Protein AF-J9K8F0-F1 (afdb_monomer)

Mean predicted aligned error: 16.22 Å

Structure (mmCIF, N/CA/C/O backbone):
data_AF-J9K8F0-F1
#
_entry.id   AF-J9K8F0-F1
#
loop_
_atom_site.group_PDB
_atom_site.id
_atom_site.type_symbol
_atom_site.label_atom_id
_atom_site.label_alt_id
_atom_site.label_comp_id
_atom_site.label_asym_id
_atom_site.label_entity_id
_atom_site.label_seq_id
_atom_site.pdbx_PDB_ins_code
_atom_site.Cartn_x
_atom_site.Cartn_y
_atom_site.Cartn_z
_atom_site.occupancy
_atom_site.B_iso_or_equiv
_atom_site.auth_seq_id
_atom_site.auth_comp_id
_atom_site.auth_asym_id
_atom_site.auth_atom_id
_atom_site.pdbx_PDB_model_num
ATOM 1 N N . MET A 1 1 ? -9.049 -35.528 -8.867 1.00 37.84 1 MET A N 1
ATOM 2 C CA . MET A 1 1 ? -10.047 -34.875 -7.997 1.00 37.84 1 MET A CA 1
ATOM 3 C C . MET A 1 1 ? -9.493 -34.985 -6.594 1.00 37.84 1 MET A C 1
ATOM 5 O O . MET A 1 1 ? -9.651 -36.024 -5.973 1.00 37.84 1 MET A O 1
ATOM 9 N N . GLU A 1 2 ? -8.695 -33.998 -6.195 1.00 35.81 2 GLU A N 1
ATOM 10 C CA . GLU A 1 2 ? -8.013 -33.984 -4.899 1.00 35.81 2 GLU A CA 1
ATOM 11 C C . GLU A 1 2 ? -8.925 -33.331 -3.854 1.00 35.81 2 GLU A C 1
ATOM 13 O O . GLU A 1 2 ? -9.661 -32.386 -4.146 1.00 35.81 2 GLU A O 1
ATOM 18 N N . SER A 1 3 ? -8.930 -33.924 -2.669 1.00 36.47 3 SER A N 1
ATOM 19 C CA . SER A 1 3 ? -9.969 -33.854 -1.651 1.00 36.47 3 SER A CA 1
ATOM 20 C C . SER A 1 3 ? -10.158 -32.471 -1.019 1.00 36.47 3 SER A C 1
ATOM 22 O O . SER A 1 3 ? -9.255 -31.891 -0.424 1.00 36.47 3 SER A O 1
ATOM 24 N N . THR A 1 4 ? -11.399 -31.990 -1.038 1.00 45.84 4 THR A N 1
ATOM 25 C CA . THR A 1 4 ? -11.904 -30.808 -0.322 1.00 45.84 4 THR A CA 1
ATOM 26 C C . THR A 1 4 ? -12.142 -31.082 1.172 1.00 45.84 4 THR A C 1
ATOM 28 O O . THR A 1 4 ? -13.175 -30.692 1.706 1.00 45.84 4 THR A O 1
ATOM 31 N N . GLU A 1 5 ? -11.229 -31.765 1.866 1.00 39.41 5 GLU A N 1
ATOM 32 C CA . GLU A 1 5 ? -11.390 -32.100 3.299 1.00 39.41 5 GLU A CA 1
ATOM 33 C C . GLU A 1 5 ? -10.608 -31.179 4.254 1.00 39.41 5 GLU A C 1
ATOM 35 O O . GLU A 1 5 ? -10.733 -31.292 5.469 1.00 39.41 5 GLU A O 1
ATOM 40 N N . GLY A 1 6 ? -9.875 -30.188 3.734 1.00 48.22 6 GLY A N 1
ATOM 41 C CA . GLY A 1 6 ? -9.197 -29.167 4.550 1.00 48.22 6 GLY A CA 1
ATOM 42 C C . GLY A 1 6 ? -9.997 -27.879 4.796 1.00 48.22 6 GLY A C 1
ATOM 43 O O . GLY A 1 6 ? -9.601 -27.061 5.626 1.00 48.22 6 GLY A O 1
ATOM 44 N N . LYS A 1 7 ? -11.125 -27.669 4.099 1.00 49.72 7 LYS A N 1
ATOM 45 C CA . LYS A 1 7 ? -11.831 -26.369 4.081 1.00 49.72 7 LYS A CA 1
ATOM 46 C C . LYS A 1 7 ? -12.454 -25.970 5.431 1.00 49.72 7 LYS A C 1
ATOM 48 O O . LYS A 1 7 ? -12.641 -24.783 5.674 1.00 49.72 7 LYS A O 1
ATOM 53 N N . ASN A 1 8 ? -12.703 -26.924 6.334 1.00 57.53 8 ASN A N 1
ATOM 54 C CA . ASN A 1 8 ? -13.410 -26.677 7.600 1.00 57.53 8 ASN A CA 1
ATOM 55 C C . ASN A 1 8 ? -12.514 -26.326 8.806 1.00 57.53 8 ASN A C 1
ATOM 57 O O . ASN A 1 8 ? -13.052 -26.003 9.861 1.00 57.53 8 ASN A O 1
ATOM 61 N N . ASN A 1 9 ? -11.180 -26.347 8.672 1.00 72.12 9 ASN A N 1
ATOM 62 C CA . ASN A 1 9 ? -10.248 -26.044 9.776 1.00 72.12 9 ASN A CA 1
ATOM 63 C C . ASN A 1 9 ? -9.466 -24.729 9.607 1.00 72.12 9 ASN A C 1
ATOM 65 O O . ASN A 1 9 ? -8.605 -24.413 10.428 1.00 72.12 9 ASN A O 1
ATOM 69 N N . MET A 1 10 ? -9.740 -23.951 8.559 1.00 82.94 10 MET A N 1
ATOM 70 C CA . MET A 1 10 ? -9.023 -22.704 8.293 1.00 82.94 10 MET A CA 1
ATOM 71 C C . MET A 1 10 ? -9.668 -21.523 9.044 1.00 82.94 10 MET A C 1
ATOM 73 O O . MET A 1 10 ? -10.895 -21.396 9.000 1.00 82.94 10 MET A O 1
ATOM 77 N N . PRO A 1 11 ? -8.899 -20.645 9.723 1.00 90.38 11 PRO A N 1
ATOM 78 C CA . PRO A 1 11 ? -9.450 -19.456 10.373 1.00 90.38 11 PRO A CA 1
ATOM 79 C C . PRO A 1 11 ? -10.187 -18.543 9.384 1.00 90.38 11 PRO A C 1
ATOM 81 O O . PRO A 1 11 ? -9.874 -18.503 8.194 1.00 90.38 11 PRO A O 1
ATOM 84 N N . LYS A 1 12 ? -11.176 -17.796 9.891 1.00 92.06 12 LYS A N 1
ATOM 85 C CA . LYS A 1 12 ? -12.091 -16.977 9.075 1.00 92.06 12 LYS A CA 1
ATOM 86 C C . LYS A 1 12 ? -11.355 -15.993 8.162 1.00 92.06 12 LYS A C 1
ATOM 88 O O . LYS A 1 12 ? -11.682 -15.911 6.984 1.00 92.06 12 LYS A O 1
ATOM 93 N N . ASP A 1 13 ? -10.336 -15.310 8.676 1.00 91.88 13 ASP A N 1
ATOM 94 C CA . ASP A 1 13 ? -9.585 -14.305 7.911 1.00 91.88 13 ASP A CA 1
ATOM 95 C C . ASP A 1 13 ? -8.826 -14.927 6.734 1.00 91.88 13 ASP A C 1
ATOM 97 O O . ASP A 1 13 ? -8.765 -14.357 5.647 1.00 91.88 13 ASP A O 1
ATOM 101 N N . SER A 1 14 ? -8.320 -16.149 6.905 1.00 93.50 14 SER A N 1
ATOM 102 C CA . SER A 1 14 ? -7.702 -16.898 5.813 1.00 93.50 14 SER A CA 1
ATOM 103 C C . SER A 1 14 ? -8.722 -17.297 4.751 1.00 93.50 14 SER A C 1
ATOM 105 O O . SER A 1 14 ? -8.412 -17.208 3.571 1.00 93.50 14 SER A O 1
ATOM 107 N N . GLN A 1 15 ? -9.944 -17.682 5.137 1.00 93.50 15 GLN A N 1
ATOM 108 C CA . GLN A 1 15 ? -11.008 -17.976 4.167 1.00 93.50 15 GLN A CA 1
ATOM 109 C C . GLN A 1 15 ? -11.360 -16.741 3.324 1.00 93.50 15 GLN A C 1
ATOM 111 O O . GLN A 1 15 ? -11.562 -16.865 2.120 1.00 93.50 15 GLN A O 1
ATOM 116 N N . ILE A 1 16 ? -11.378 -15.551 3.936 1.00 94.50 16 ILE A N 1
ATOM 117 C CA . ILE A 1 16 ? -11.616 -14.284 3.230 1.00 94.50 16 ILE A CA 1
ATOM 118 C C . ILE A 1 16 ? -10.502 -14.014 2.213 1.00 94.50 16 ILE A C 1
ATOM 120 O O . ILE A 1 16 ? -10.797 -13.713 1.059 1.00 94.50 16 ILE A O 1
ATOM 124 N N . ILE A 1 17 ? -9.234 -14.159 2.612 1.00 94.50 17 ILE A N 1
ATOM 125 C CA . ILE A 1 17 ? -8.092 -13.959 1.706 1.00 94.50 17 ILE A CA 1
ATOM 126 C C . ILE A 1 17 ? -8.144 -14.957 0.543 1.00 94.50 17 ILE A C 1
ATOM 128 O O . ILE A 1 17 ? -7.948 -14.557 -0.600 1.00 94.50 17 ILE A O 1
ATOM 132 N N . VAL A 1 18 ? -8.464 -16.228 0.804 1.00 94.06 18 VAL A N 1
ATOM 133 C CA . VAL A 1 18 ? -8.617 -17.239 -0.255 1.00 94.06 18 VAL A CA 1
ATOM 134 C C . VAL A 1 18 ? -9.740 -16.865 -1.218 1.00 94.06 18 VAL A C 1
ATOM 136 O O . VAL A 1 18 ? -9.518 -16.893 -2.422 1.00 94.06 18 VAL A O 1
ATOM 139 N N . SER A 1 19 ? -10.897 -16.427 -0.715 1.00 94.00 19 SER A N 1
ATOM 140 C CA . SER A 1 19 ? -11.994 -15.952 -1.568 1.00 94.00 19 SER A CA 1
ATOM 141 C C . SER A 1 19 ? -11.567 -14.769 -2.445 1.00 94.00 19 SER A C 1
ATOM 143 O O . SER A 1 19 ? -11.899 -14.735 -3.623 1.00 94.00 19 SER A O 1
ATOM 145 N N . MET A 1 20 ? -10.788 -13.822 -1.908 1.00 94.94 20 MET A N 1
ATOM 146 C CA . MET A 1 20 ? -10.248 -12.706 -2.697 1.00 94.94 20 MET A CA 1
ATOM 147 C C . MET A 1 20 ? -9.256 -13.179 -3.768 1.00 94.94 20 MET A C 1
ATOM 149 O O . MET A 1 20 ? -9.238 -12.646 -4.874 1.00 94.94 20 MET A O 1
ATOM 153 N N . MET A 1 21 ? -8.413 -14.165 -3.452 1.00 94.75 21 MET A N 1
ATOM 154 C CA . MET A 1 21 ? -7.468 -14.745 -4.412 1.00 94.75 21 MET A CA 1
ATOM 155 C C . MET A 1 21 ? -8.205 -15.495 -5.531 1.00 94.75 21 MET A C 1
ATOM 157 O O . MET A 1 21 ? -7.842 -15.338 -6.696 1.00 94.75 21 MET A O 1
ATOM 161 N N . GLU A 1 22 ? -9.273 -16.225 -5.199 1.00 95.00 22 GLU A N 1
ATOM 162 C CA . GLU A 1 22 ? -10.165 -16.880 -6.164 1.00 95.00 22 GLU A CA 1
ATOM 163 C C . GLU A 1 22 ? -10.850 -15.855 -7.087 1.00 95.00 22 GLU A C 1
ATOM 165 O O . GLU A 1 22 ? -10.835 -16.037 -8.306 1.00 95.00 22 GLU A O 1
ATOM 170 N N . ASP A 1 23 ? -11.356 -14.741 -6.544 1.00 96.44 23 ASP A N 1
ATOM 171 C CA . ASP A 1 23 ? -11.961 -13.647 -7.323 1.00 96.44 23 ASP A CA 1
ATOM 172 C C . ASP A 1 23 ? -10.963 -12.993 -8.298 1.00 96.44 23 ASP A C 1
ATOM 174 O O . ASP A 1 23 ? -11.335 -12.539 -9.383 1.00 96.44 23 ASP A O 1
ATOM 178 N N . LEU A 1 24 ? -9.676 -12.967 -7.935 1.00 96.25 24 LEU A N 1
ATOM 179 C CA . LEU A 1 24 ? -8.580 -12.492 -8.787 1.00 96.25 24 LEU A CA 1
ATOM 180 C C . LEU A 1 24 ? -8.088 -13.549 -9.793 1.00 96.25 24 LEU A C 1
ATOM 182 O O . LEU A 1 24 ? -7.196 -13.261 -10.593 1.00 96.25 24 LEU A O 1
ATOM 186 N N . GLY A 1 25 ? -8.652 -14.760 -9.774 1.00 95.62 25 GLY A N 1
ATOM 187 C CA . GLY A 1 25 ? -8.263 -15.870 -10.645 1.00 95.62 25 GLY A CA 1
ATOM 188 C C . GLY A 1 25 ? -6.965 -16.573 -10.234 1.00 95.62 25 GLY A C 1
ATOM 189 O O . GLY A 1 25 ? -6.369 -17.279 -11.049 1.00 95.62 25 GLY A O 1
ATOM 190 N N . ILE A 1 26 ? -6.504 -16.391 -8.994 1.00 95.00 26 ILE A N 1
ATOM 191 C CA . ILE A 1 26 ? -5.309 -17.046 -8.452 1.00 95.00 26 ILE A CA 1
ATOM 192 C C . ILE A 1 26 ? -5.728 -18.384 -7.838 1.00 95.00 26 ILE A C 1
ATOM 194 O O . ILE A 1 26 ? -6.256 -18.438 -6.731 1.00 95.00 26 ILE A O 1
ATOM 198 N N . VAL A 1 27 ? -5.487 -19.470 -8.573 1.00 89.62 27 VAL A N 1
ATOM 199 C CA . VAL A 1 27 ? -5.906 -20.831 -8.183 1.00 89.62 27 VAL A CA 1
ATOM 200 C C . VAL A 1 27 ? -4.784 -21.611 -7.486 1.00 89.62 27 VAL A C 1
ATOM 202 O O . VAL A 1 27 ? -5.055 -22.480 -6.662 1.00 89.62 27 VAL A O 1
ATOM 205 N N . GLU A 1 28 ? -3.522 -21.288 -7.780 1.00 93.44 28 GLU A N 1
ATOM 206 C CA . GLU A 1 28 ? -2.346 -21.957 -7.216 1.00 93.44 28 GLU A CA 1
ATOM 207 C C . GLU A 1 28 ? -1.493 -20.962 -6.425 1.00 93.44 28 GLU A C 1
ATOM 209 O O . GLU A 1 28 ? -1.025 -19.954 -6.959 1.00 93.44 28 GLU A O 1
ATOM 214 N N . TYR A 1 29 ? -1.285 -21.246 -5.142 1.00 94.06 29 TYR A N 1
ATOM 215 C CA . TYR A 1 29 ? -0.433 -20.464 -4.251 1.00 94.06 29 TYR A CA 1
ATOM 216 C C . TYR A 1 29 ? 0.150 -21.357 -3.148 1.00 94.06 29 TYR A C 1
ATOM 218 O O . TYR A 1 29 ? -0.421 -22.388 -2.793 1.00 94.06 29 TYR A O 1
ATOM 226 N N . ASP A 1 30 ? 1.291 -20.955 -2.589 1.00 94.06 30 ASP A N 1
ATOM 227 C CA . ASP A 1 30 ? 1.876 -21.605 -1.412 1.00 94.06 30 ASP A CA 1
ATOM 228 C C . ASP A 1 30 ? 1.127 -21.163 -0.143 1.00 94.06 30 ASP A C 1
ATOM 230 O O . ASP A 1 30 ? 0.776 -19.990 0.009 1.00 94.06 30 ASP A O 1
ATOM 234 N N . GLN A 1 31 ? 0.935 -22.072 0.812 1.00 89.19 31 GLN A N 1
ATOM 235 C CA . GLN A 1 31 ? 0.387 -21.764 2.133 1.00 89.19 31 GLN A CA 1
ATOM 236 C C . GLN A 1 31 ? 1.131 -20.613 2.839 1.00 89.19 31 GLN A C 1
ATOM 238 O O . GLN A 1 31 ? 0.515 -19.841 3.578 1.00 89.19 31 GLN A O 1
ATOM 243 N N . GLN A 1 32 ? 2.439 -20.454 2.608 1.00 94.19 32 GLN A N 1
ATOM 244 C CA . GLN A 1 32 ? 3.216 -19.342 3.167 1.00 94.19 32 GLN A CA 1
ATOM 245 C C . GLN A 1 32 ? 2.707 -17.965 2.716 1.00 94.19 32 GLN A C 1
ATOM 247 O O . GLN A 1 32 ? 2.806 -17.003 3.479 1.00 94.19 32 GLN A O 1
ATOM 252 N N . VAL A 1 33 ? 2.112 -17.868 1.523 1.00 94.56 33 VAL A N 1
ATOM 253 C CA . VAL A 1 33 ? 1.530 -16.623 1.004 1.00 94.56 33 VAL A CA 1
ATOM 254 C C . VAL A 1 33 ? 0.353 -16.181 1.870 1.00 94.56 33 VAL A C 1
ATOM 256 O O . VAL A 1 33 ? 0.277 -15.011 2.244 1.00 94.56 33 VAL A O 1
ATOM 259 N N . LEU A 1 34 ? -0.517 -17.114 2.273 1.00 93.94 34 LEU A N 1
ATOM 260 C CA . LEU A 1 34 ? -1.628 -16.813 3.182 1.00 93.94 34 LEU A CA 1
ATOM 261 C C . LEU A 1 34 ? -1.126 -16.302 4.533 1.00 93.94 34 LEU A C 1
ATOM 263 O O . LEU A 1 34 ? -1.632 -15.302 5.038 1.00 93.94 34 LEU A O 1
ATOM 267 N N . ASN A 1 35 ? -0.101 -16.946 5.095 1.00 94.06 35 ASN A N 1
ATOM 268 C CA . ASN A 1 35 ? 0.489 -16.513 6.362 1.00 94.06 35 ASN A CA 1
ATOM 269 C C . ASN A 1 35 ? 1.072 -15.097 6.256 1.00 94.06 35 ASN A C 1
ATOM 271 O O . ASN A 1 35 ? 0.868 -14.282 7.154 1.00 94.06 35 ASN A O 1
ATOM 275 N N . HIS A 1 36 ? 1.738 -14.787 5.141 1.00 95.88 36 HIS A N 1
ATOM 276 C CA . HIS A 1 36 ? 2.286 -13.458 4.904 1.00 95.88 36 HIS A CA 1
ATOM 277 C C . HIS A 1 36 ? 1.189 -12.400 4.754 1.00 95.88 36 HIS A C 1
ATOM 279 O O . HIS A 1 36 ? 1.306 -11.319 5.326 1.00 95.88 36 HIS A O 1
ATOM 285 N N . PHE A 1 37 ? 0.092 -12.711 4.056 1.00 95.56 37 PHE A N 1
ATOM 286 C CA . PHE A 1 37 ? -1.050 -11.802 3.970 1.00 95.56 37 PHE A CA 1
ATOM 287 C C . PHE A 1 37 ? -1.678 -11.534 5.337 1.00 95.56 37 PHE A C 1
ATOM 289 O O . PHE A 1 37 ? -2.002 -10.385 5.632 1.00 95.56 37 PHE A O 1
ATOM 296 N N . LEU A 1 38 ? -1.830 -12.549 6.189 1.00 94.94 38 LEU A N 1
ATOM 297 C CA . LEU A 1 38 ? -2.359 -12.361 7.544 1.00 94.94 38 LEU A CA 1
ATOM 298 C C . LEU A 1 38 ? -1.449 -11.456 8.384 1.00 94.94 38 LEU A C 1
ATOM 300 O O . LEU A 1 38 ? -1.924 -10.509 9.010 1.00 94.94 38 LEU A O 1
ATOM 304 N N . GLU A 1 39 ? -0.140 -11.717 8.366 1.00 96.06 39 GLU A N 1
ATOM 305 C CA . GLU A 1 39 ? 0.855 -10.913 9.082 1.00 96.06 39 GLU A CA 1
ATOM 306 C C . GLU A 1 39 ? 0.881 -9.468 8.571 1.00 96.06 39 GLU A C 1
ATOM 308 O O . GLU A 1 39 ? 0.894 -8.528 9.368 1.00 96.06 39 GLU A O 1
ATOM 313 N N . PHE A 1 40 ? 0.849 -9.290 7.249 1.00 95.31 40 PHE A N 1
ATOM 314 C CA . PHE A 1 40 ? 0.793 -7.983 6.610 1.00 95.31 40 PHE A CA 1
ATOM 315 C C . PHE A 1 40 ? -0.457 -7.211 7.030 1.00 95.31 40 PHE A C 1
ATOM 317 O O . PHE A 1 40 ? -0.329 -6.074 7.473 1.00 95.31 40 PHE A O 1
ATOM 324 N N . ASN A 1 41 ? -1.644 -7.825 6.948 1.00 94.94 41 ASN A N 1
ATOM 325 C CA . ASN A 1 41 ? -2.896 -7.178 7.342 1.00 94.94 41 ASN A CA 1
ATOM 326 C C . ASN A 1 41 ? -2.848 -6.742 8.807 1.00 94.94 41 ASN A C 1
ATOM 328 O O . ASN A 1 41 ? -3.140 -5.588 9.112 1.00 94.94 41 ASN A O 1
ATOM 332 N N . TYR A 1 42 ? -2.406 -7.629 9.702 1.00 96.00 42 TYR A N 1
ATOM 333 C CA . TYR A 1 42 ? -2.278 -7.301 11.116 1.00 96.00 42 TYR A CA 1
ATOM 334 C C . TYR A 1 42 ? -1.320 -6.123 11.339 1.00 96.00 42 TYR A C 1
ATOM 336 O O . TYR A 1 42 ? -1.709 -5.116 11.925 1.00 96.00 42 TYR A O 1
ATOM 344 N N . ARG A 1 43 ? -0.087 -6.200 10.820 1.00 95.88 43 ARG A N 1
ATOM 345 C CA . ARG A 1 43 ? 0.915 -5.136 10.998 1.00 95.88 43 ARG A CA 1
ATOM 346 C C . ARG A 1 43 ? 0.472 -3.809 10.392 1.00 95.88 43 ARG A C 1
ATOM 348 O O . ARG A 1 43 ? 0.624 -2.775 11.036 1.00 95.88 43 ARG A O 1
ATOM 355 N N . TYR A 1 44 ? -0.078 -3.840 9.180 1.00 94.88 44 TYR A N 1
ATOM 356 C CA . TYR A 1 44 ? -0.542 -2.648 8.482 1.00 94.88 44 TYR A CA 1
ATOM 357 C C . TYR A 1 44 ? -1.685 -1.971 9.241 1.00 94.88 44 TYR A C 1
ATOM 359 O O . TYR A 1 44 ? -1.611 -0.776 9.516 1.00 94.88 44 TYR A O 1
ATOM 367 N N . THR A 1 45 ? -2.715 -2.723 9.641 1.00 95.44 45 THR A N 1
ATOM 368 C CA . THR A 1 45 ? -3.852 -2.160 10.377 1.00 95.44 45 THR A CA 1
ATOM 369 C C . THR A 1 45 ? -3.451 -1.674 11.768 1.00 95.44 45 THR A C 1
ATOM 371 O O . THR A 1 45 ? -3.904 -0.608 12.177 1.00 95.44 45 THR A O 1
ATOM 374 N N . THR A 1 46 ? -2.584 -2.393 12.489 1.00 96.81 46 THR A N 1
ATOM 375 C CA . 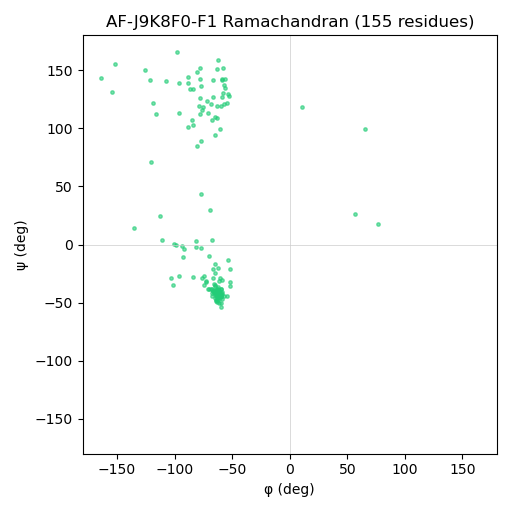THR A 1 46 ? -2.081 -1.934 13.792 1.00 96.81 46 THR A CA 1
ATOM 376 C C . THR A 1 46 ? -1.313 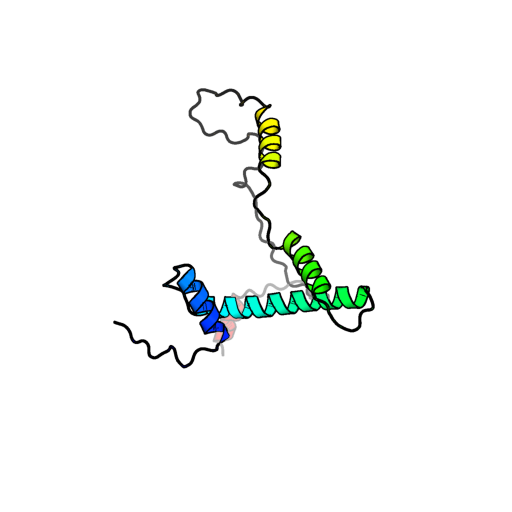-0.623 13.658 1.00 96.81 46 THR A C 1
ATOM 378 O O . THR A 1 46 ? -1.659 0.332 14.350 1.00 96.81 46 THR A O 1
ATOM 381 N N . GLN A 1 47 ? -0.349 -0.536 12.735 1.00 94.75 47 GLN A N 1
ATOM 382 C CA . GLN A 1 47 ? 0.414 0.696 12.515 1.00 94.75 47 GLN A CA 1
ATOM 383 C C . GLN A 1 47 ? -0.502 1.861 12.118 1.00 94.75 47 GLN A C 1
ATOM 385 O O . GLN A 1 47 ? -0.403 2.953 12.669 1.00 94.75 47 GLN A O 1
ATOM 390 N N . LEU A 1 48 ? -1.454 1.611 11.216 1.00 95.31 48 LEU A N 1
ATOM 391 C CA . LEU A 1 48 ? -2.405 2.624 10.768 1.00 95.31 48 LEU A CA 1
ATOM 392 C C . LEU A 1 48 ? -3.271 3.164 11.919 1.00 95.31 48 LEU A C 1
ATOM 394 O O . LEU A 1 48 ? -3.545 4.363 11.991 1.00 95.31 48 LEU A O 1
ATOM 398 N N . LEU A 1 49 ? -3.708 2.291 12.830 1.00 96.00 49 LEU A N 1
ATOM 399 C CA . LEU A 1 49 ? -4.491 2.684 14.002 1.00 96.00 49 LEU A CA 1
ATOM 400 C C . LEU A 1 49 ? -3.647 3.413 15.055 1.00 96.00 49 LEU A C 1
ATOM 402 O O . LEU A 1 49 ? -4.166 4.302 15.734 1.00 96.00 49 LEU A O 1
ATOM 406 N N . GLU A 1 50 ? -2.365 3.075 15.192 1.00 95.81 50 GLU A N 1
ATOM 407 C CA . GLU A 1 50 ? -1.425 3.819 16.036 1.00 95.81 50 GLU A CA 1
ATOM 408 C C . GLU A 1 50 ? -1.237 5.253 15.529 1.00 95.81 50 GLU A C 1
ATOM 410 O O . GLU A 1 50 ? -1.343 6.200 16.317 1.00 95.81 50 GLU A O 1
ATOM 415 N N . ASP A 1 51 ? -1.075 5.424 14.217 1.00 94.94 51 ASP A N 1
ATOM 416 C CA . ASP A 1 51 ? -0.953 6.735 13.580 1.00 94.94 51 ASP A CA 1
ATOM 417 C C . ASP A 1 51 ? -2.251 7.547 13.737 1.00 94.94 51 ASP A C 1
ATOM 419 O O . ASP A 1 51 ? -2.225 8.700 14.177 1.00 94.94 51 ASP A O 1
ATOM 423 N N . ALA A 1 52 ? -3.414 6.933 13.488 1.00 96.69 52 ALA A N 1
ATOM 424 C CA . ALA A 1 52 ? -4.717 7.572 13.693 1.00 96.69 52 ALA A CA 1
ATOM 425 C C . ALA A 1 52 ? -4.934 8.001 15.156 1.00 96.69 52 ALA A C 1
ATOM 427 O O . ALA A 1 52 ? -5.453 9.085 15.434 1.00 96.69 52 ALA A O 1
ATOM 428 N N . LYS A 1 53 ? -4.487 7.187 16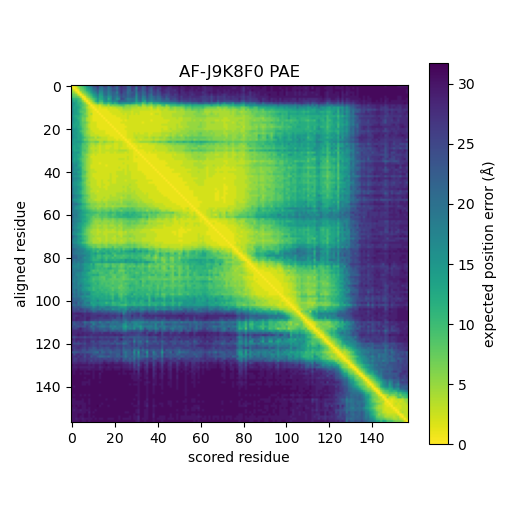.120 1.00 96.38 53 LYS A N 1
ATOM 429 C CA . LYS A 1 53 ? -4.529 7.530 17.546 1.00 96.38 53 LYS A CA 1
ATOM 430 C C . LYS A 1 53 ? -3.617 8.712 17.873 1.00 96.38 53 LYS A C 1
ATOM 432 O O . LYS A 1 53 ? -4.016 9.586 18.644 1.00 96.38 53 LYS A O 1
ATOM 437 N N . ALA A 1 54 ? -2.419 8.774 17.293 1.00 95.62 54 ALA A N 1
ATOM 438 C CA . ALA A 1 54 ? -1.519 9.914 17.453 1.00 95.62 54 ALA A CA 1
ATOM 439 C C . ALA A 1 54 ? -2.122 11.211 16.878 1.00 95.62 54 ALA A C 1
ATOM 441 O O . ALA A 1 54 ? -2.035 12.269 17.512 1.00 95.62 54 ALA A O 1
ATOM 442 N N . LEU A 1 55 ? -2.805 11.126 15.733 1.00 94.69 55 LEU A N 1
ATOM 443 C CA . LEU A 1 55 ? -3.536 12.244 15.128 1.00 94.69 55 LEU A CA 1
ATOM 444 C C . LEU A 1 55 ? -4.706 12.713 16.010 1.00 94.69 55 LEU A C 1
ATOM 446 O O . LEU A 1 55 ? -4.802 13.902 16.322 1.00 94.69 55 LEU A O 1
ATOM 450 N N . SER A 1 56 ? -5.528 11.786 16.510 1.00 96.06 56 SER A N 1
ATOM 451 C CA . SER A 1 56 ? -6.617 12.077 17.458 1.00 96.06 56 SER A CA 1
ATOM 452 C C . SER A 1 56 ? -6.107 12.768 18.732 1.00 96.06 56 SER A C 1
ATOM 454 O O . SER A 1 56 ? -6.674 13.769 19.182 1.00 96.06 56 SER A O 1
ATOM 456 N N . ASN A 1 57 ? -5.000 12.276 19.301 1.00 95.50 57 ASN A N 1
ATOM 457 C CA . ASN A 1 57 ? -4.367 12.870 20.481 1.00 95.50 57 ASN A CA 1
ATOM 458 C C . ASN A 1 57 ? -3.871 14.296 20.206 1.00 95.50 57 ASN A C 1
ATOM 460 O O . ASN A 1 57 ? -4.020 15.179 21.053 1.00 95.50 57 ASN A O 1
ATOM 464 N N . SER A 1 58 ? -3.329 14.537 19.011 1.00 93.88 58 SER A N 1
ATOM 465 C CA . SER A 1 58 ? -2.869 15.862 18.576 1.00 93.88 58 SER A CA 1
ATOM 466 C C . SER A 1 58 ? -4.034 16.851 18.446 1.00 93.88 58 SER A C 1
ATOM 468 O O . SER A 1 58 ? -3.899 18.025 18.790 1.00 93.88 58 SER A O 1
ATOM 470 N N . ALA A 1 59 ? -5.212 16.359 18.049 1.00 93.38 59 ALA A N 1
ATOM 471 C CA . ALA A 1 59 ? -6.471 17.103 18.029 1.00 93.38 59 ALA A CA 1
ATOM 472 C C . ALA A 1 59 ? -7.178 17.186 19.403 1.00 93.38 59 ALA A C 1
ATOM 474 O O . ALA A 1 59 ? -8.267 17.753 19.495 1.00 93.38 59 ALA A O 1
ATOM 475 N N . LYS A 1 60 ? -6.580 16.644 20.479 1.00 94.75 60 LYS A N 1
ATOM 476 C CA . LYS A 1 60 ? -7.144 16.574 21.846 1.00 94.75 60 LYS A CA 1
ATOM 477 C C . LYS A 1 60 ? -8.507 15.869 21.923 1.00 94.75 60 LYS A C 1
ATOM 479 O O . LYS A 1 60 ? -9.295 16.127 22.837 1.00 94.75 60 LYS A O 1
ATOM 484 N N . LYS A 1 61 ? -8.789 14.972 20.978 1.00 93.75 61 LYS A N 1
ATOM 485 C CA . LYS A 1 61 ? -9.987 14.129 20.986 1.00 93.75 61 LYS A CA 1
ATOM 486 C C . LYS A 1 61 ? -9.775 12.938 21.922 1.00 93.75 61 LYS A C 1
ATOM 488 O O . LYS A 1 61 ? -8.657 12.456 22.087 1.00 93.75 61 LYS A O 1
ATOM 493 N N . LYS A 1 62 ? -10.854 12.461 22.552 1.00 91.81 62 LYS A N 1
ATOM 494 C CA . LYS A 1 62 ? -10.811 11.285 23.446 1.00 91.81 62 LYS A CA 1
ATOM 495 C C . LYS A 1 62 ? -10.919 9.958 22.694 1.00 91.81 62 LYS A C 1
ATOM 497 O O . LYS A 1 62 ? -10.414 8.953 23.181 1.00 91.81 62 LYS A O 1
ATOM 502 N N . ASN A 1 63 ? -11.574 9.973 21.537 1.00 94.50 63 ASN A N 1
ATOM 503 C CA . ASN A 1 63 ? -11.831 8.809 20.700 1.00 94.50 63 ASN A CA 1
ATOM 504 C C . ASN A 1 63 ? -11.310 9.088 19.289 1.00 94.50 63 ASN A C 1
ATOM 506 O O . ASN A 1 63 ? -11.314 10.240 18.861 1.00 94.50 63 ASN A O 1
ATOM 510 N N . VAL A 1 64 ? -10.895 8.028 18.596 1.00 95.88 64 VAL A N 1
ATOM 511 C CA . VAL A 1 64 ? -10.457 8.086 17.197 1.00 95.88 64 VAL A CA 1
ATOM 512 C C . VAL A 1 64 ? -11.684 8.155 16.291 1.00 95.88 64 VAL A C 1
ATOM 514 O O . VAL A 1 64 ? -12.557 7.290 16.377 1.00 95.88 64 VAL A O 1
ATOM 517 N N . ASP A 1 65 ? -11.729 9.154 15.413 1.00 95.69 65 ASP A N 1
ATOM 518 C CA . ASP A 1 65 ? -12.798 9.332 14.432 1.00 95.69 65 ASP A CA 1
ATOM 519 C C . ASP A 1 65 ? -12.403 8.783 13.050 1.00 95.69 65 ASP A C 1
ATOM 521 O O . ASP A 1 65 ? -11.229 8.574 12.735 1.00 95.69 65 ASP A O 1
ATOM 525 N N . ALA A 1 66 ? -13.391 8.620 12.164 1.00 95.94 66 ALA A N 1
ATOM 526 C CA . ALA A 1 66 ? -13.159 8.192 10.782 1.00 95.94 66 ALA A CA 1
ATOM 527 C C . ALA A 1 66 ? -12.235 9.145 9.999 1.00 95.94 66 ALA A C 1
ATOM 529 O O . ALA A 1 66 ? -11.509 8.703 9.109 1.00 95.94 66 ALA A O 1
ATOM 530 N N . ASP A 1 67 ? -12.245 10.439 10.323 1.00 95.62 67 ASP A N 1
ATOM 531 C CA . ASP A 1 67 ? -11.377 11.421 9.668 1.00 95.62 67 ASP A CA 1
ATOM 532 C C . ASP A 1 67 ? -9.911 11.274 10.093 1.00 95.62 67 ASP A C 1
ATOM 534 O O . ASP A 1 67 ? -9.021 11.469 9.267 1.00 95.62 67 ASP A O 1
ATOM 538 N N . ASP A 1 68 ? -9.653 10.839 11.331 1.00 95.69 68 ASP A N 1
ATOM 539 C CA . ASP A 1 68 ? -8.293 10.582 11.813 1.00 95.69 68 ASP A CA 1
ATOM 540 C C . ASP A 1 68 ? -7.692 9.362 11.087 1.00 95.69 68 ASP A C 1
ATOM 542 O O . ASP A 1 68 ? -6.530 9.382 10.684 1.00 95.69 68 ASP A O 1
ATOM 546 N N . VAL A 1 69 ? -8.508 8.330 10.828 1.00 95.94 69 VAL A N 1
ATOM 547 C CA . VAL A 1 69 ? -8.110 7.151 10.035 1.00 95.94 69 VAL A CA 1
ATOM 548 C C . VAL A 1 69 ? -7.867 7.515 8.570 1.00 95.94 69 VAL A C 1
ATOM 550 O O . VAL A 1 69 ? -6.869 7.091 7.994 1.00 95.94 69 VAL A O 1
ATOM 553 N N . LYS A 1 70 ? -8.738 8.323 7.951 1.00 95.62 70 LYS A N 1
ATOM 554 C CA . LYS A 1 70 ? -8.531 8.788 6.566 1.00 95.62 70 LYS A CA 1
ATOM 555 C C . LYS A 1 70 ? -7.228 9.566 6.423 1.00 95.62 70 LYS A C 1
ATOM 557 O O . LYS A 1 70 ? -6.502 9.349 5.455 1.00 95.62 70 LYS A O 1
ATOM 562 N N . LEU A 1 71 ? -6.937 10.449 7.377 1.00 94.62 71 LEU A N 1
ATOM 563 C CA . LEU A 1 71 ? -5.702 11.222 7.375 1.00 94.62 71 LEU A CA 1
ATOM 564 C C . LEU A 1 71 ? -4.478 10.311 7.551 1.00 94.62 71 LEU A C 1
ATOM 566 O O . LEU A 1 71 ? -3.515 10.454 6.803 1.00 94.62 71 LEU A O 1
ATOM 570 N N . ALA A 1 72 ? -4.540 9.327 8.455 1.00 94.50 72 ALA A N 1
ATOM 571 C CA . ALA A 1 72 ? -3.475 8.335 8.612 1.00 94.50 72 ALA A CA 1
ATOM 572 C C . ALA A 1 72 ? -3.213 7.552 7.310 1.00 94.50 72 ALA A C 1
ATOM 574 O O . ALA A 1 72 ? -2.063 7.391 6.908 1.00 94.50 72 ALA A O 1
A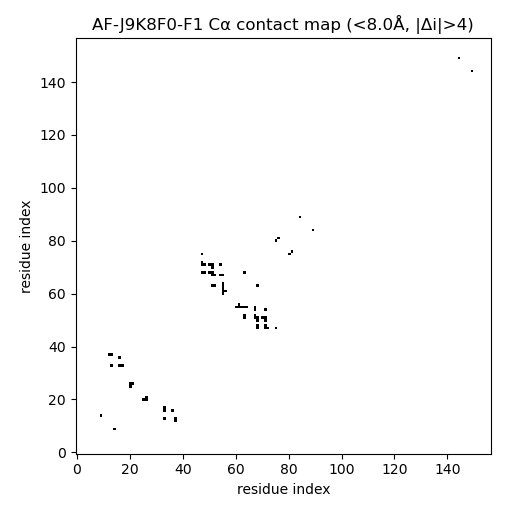TOM 575 N N . ILE A 1 73 ? -4.267 7.132 6.594 1.00 94.00 73 ILE A N 1
ATOM 576 C CA . ILE A 1 73 ? -4.127 6.432 5.304 1.00 94.00 73 ILE A CA 1
ATOM 577 C C . ILE A 1 73 ? -3.404 7.316 4.282 1.00 94.00 73 ILE A C 1
ATOM 579 O O . ILE A 1 73 ? -2.484 6.846 3.612 1.00 94.00 73 ILE A O 1
ATOM 583 N N . GLN A 1 74 ? -3.794 8.590 4.177 1.00 92.06 74 GLN A N 1
ATOM 584 C CA . GLN A 1 74 ? -3.170 9.537 3.249 1.00 92.06 74 GLN A CA 1
ATOM 585 C C . GLN A 1 74 ? -1.675 9.713 3.539 1.00 92.06 74 GLN A C 1
ATOM 587 O O . GLN A 1 74 ? -0.870 9.682 2.614 1.00 92.06 74 GLN A O 1
ATOM 592 N N . MET A 1 75 ? -1.294 9.809 4.815 1.00 89.19 75 MET A N 1
ATOM 593 C CA . MET A 1 75 ? 0.110 9.940 5.217 1.00 89.19 75 MET A CA 1
ATOM 594 C C . MET A 1 75 ? 0.953 8.715 4.838 1.00 89.19 75 MET A C 1
ATOM 596 O O . MET A 1 75 ? 2.102 8.860 4.423 1.00 89.19 75 MET A O 1
ATOM 600 N N . VAL A 1 76 ? 0.394 7.508 4.954 1.00 88.19 76 VAL A N 1
ATOM 601 C CA . VAL A 1 76 ? 1.093 6.262 4.595 1.00 88.19 76 VAL A CA 1
ATOM 602 C C . VAL A 1 76 ? 1.188 6.082 3.076 1.00 88.19 76 VAL A C 1
ATOM 604 O O . VAL A 1 76 ? 2.188 5.560 2.569 1.00 88.19 76 VAL A O 1
ATOM 607 N N . GLN A 1 77 ? 0.167 6.521 2.334 1.00 83.31 77 GLN A N 1
ATOM 608 C CA . GLN A 1 77 ? 0.092 6.358 0.883 1.00 83.31 77 GLN A CA 1
ATOM 609 C C . GLN A 1 77 ? 1.267 7.025 0.156 1.00 83.31 77 GLN A C 1
ATOM 611 O O . GLN A 1 77 ? 1.815 6.432 -0.774 1.00 83.31 77 GLN A O 1
ATOM 616 N N . ASP A 1 78 ? 1.700 8.194 0.629 1.00 75.88 78 ASP A N 1
ATOM 617 C CA . ASP A 1 78 ? 2.799 8.957 0.032 1.00 75.88 78 ASP A CA 1
ATOM 618 C C . ASP A 1 78 ? 4.163 8.241 0.119 1.00 75.88 78 ASP A C 1
ATOM 620 O O . ASP A 1 78 ? 5.043 8.490 -0.707 1.00 75.88 78 ASP A O 1
ATOM 624 N N . GLY A 1 79 ? 4.353 7.340 1.092 1.00 75.69 79 GLY A N 1
ATOM 625 C CA . GLY A 1 79 ? 5.621 6.633 1.312 1.00 75.69 79 GLY A CA 1
ATOM 626 C C . GLY A 1 79 ? 5.669 5.200 0.778 1.00 75.69 79 GLY A C 1
ATOM 627 O O . GLY A 1 79 ? 6.724 4.743 0.340 1.00 75.69 79 GLY A O 1
ATOM 628 N N . VAL A 1 80 ? 4.546 4.475 0.826 1.00 77.50 80 VAL A N 1
ATOM 629 C CA . VAL A 1 80 ? 4.523 3.015 0.594 1.00 77.50 80 VAL A CA 1
ATOM 630 C C . VAL A 1 80 ? 3.996 2.644 -0.792 1.00 77.50 80 VAL A C 1
ATOM 632 O O . VAL A 1 80 ? 4.411 1.632 -1.356 1.00 77.50 80 VAL A O 1
ATOM 635 N N . PHE A 1 81 ? 3.120 3.467 -1.371 1.00 76.00 81 PHE A N 1
ATOM 636 C CA . PHE A 1 81 ? 2.452 3.166 -2.637 1.00 76.00 81 PHE A CA 1
ATOM 637 C C . PHE A 1 81 ? 2.760 4.236 -3.685 1.00 76.00 81 PHE A C 1
ATOM 639 O O . PHE A 1 81 ? 1.874 5.016 -4.048 1.00 76.00 81 PHE A O 1
ATOM 646 N N . PRO A 1 82 ? 4.001 4.290 -4.208 1.00 78.31 82 PRO A N 1
ATOM 647 C CA . PRO A 1 82 ? 4.301 5.185 -5.308 1.00 78.31 82 PRO A CA 1
ATOM 648 C C . PRO A 1 82 ? 3.470 4.758 -6.520 1.00 78.31 82 PRO A C 1
ATOM 650 O O . PRO A 1 82 ? 3.701 3.718 -7.138 1.00 78.31 82 PRO A O 1
ATOM 653 N N . GLY A 1 83 ? 2.471 5.570 -6.855 1.00 79.38 83 GLY A N 1
ATOM 654 C CA . GLY A 1 83 ? 1.767 5.443 -8.121 1.00 79.38 83 GLY A CA 1
ATOM 655 C C . GLY A 1 83 ? 2.726 5.676 -9.293 1.00 79.38 83 GLY A C 1
ATOM 656 O O . GLY A 1 83 ? 3.774 6.313 -9.129 1.00 79.38 83 GLY A O 1
ATOM 657 N N . PRO A 1 84 ? 2.388 5.195 -10.502 1.00 83.06 84 PRO A N 1
ATOM 658 C CA . PRO A 1 84 ? 3.184 5.505 -11.678 1.00 83.06 84 PRO A CA 1
ATOM 659 C C . PRO A 1 84 ? 3.283 7.033 -11.840 1.00 83.06 84 PRO A C 1
ATOM 661 O O . PRO A 1 84 ? 2.270 7.731 -11.705 1.00 83.06 84 PRO A O 1
ATOM 664 N N . PRO A 1 85 ? 4.479 7.579 -12.125 1.00 86.50 85 PRO A N 1
ATOM 665 C CA . PRO A 1 85 ? 4.664 9.018 -12.224 1.00 86.50 85 PRO A CA 1
ATOM 666 C C . PRO A 1 85 ? 3.750 9.608 -13.311 1.00 86.50 85 PRO A C 1
ATOM 668 O O . PRO A 1 85 ? 3.574 8.997 -14.373 1.00 86.50 85 PRO A O 1
ATOM 671 N N . PRO A 1 86 ? 3.175 10.807 -13.099 1.00 91.50 86 PRO A N 1
ATOM 672 C CA . PRO A 1 86 ? 2.249 11.393 -14.055 1.00 91.50 86 PRO A CA 1
ATOM 673 C C . PRO A 1 86 ? 2.876 11.553 -15.443 1.00 91.50 86 PRO A C 1
ATOM 675 O O . PRO A 1 86 ? 3.987 12.067 -15.588 1.00 91.50 86 PRO A O 1
ATOM 678 N N . ARG A 1 87 ? 2.116 11.215 -16.494 1.00 94.69 87 ARG A N 1
ATOM 679 C CA . ARG A 1 87 ? 2.581 11.280 -17.894 1.00 94.69 87 ARG A CA 1
ATOM 680 C C . ARG A 1 87 ? 3.182 12.635 -18.269 1.00 94.69 87 ARG A C 1
ATOM 682 O O . ARG A 1 87 ? 4.138 12.687 -19.037 1.00 94.69 87 ARG A O 1
ATOM 689 N N . LYS A 1 88 ? 2.632 13.730 -17.732 1.00 94.06 88 LYS A N 1
ATOM 690 C CA . LYS A 1 88 ? 3.138 15.091 -17.969 1.00 94.06 88 LYS A CA 1
ATOM 691 C C . LYS A 1 88 ? 4.593 15.239 -17.514 1.00 94.06 88 LYS A C 1
ATOM 693 O O . LYS A 1 88 ? 5.385 15.750 -18.292 1.00 94.06 88 LYS A O 1
ATOM 698 N N . VAL A 1 89 ? 4.938 14.722 -16.331 1.00 94.38 89 VAL A N 1
ATOM 699 C CA . VAL A 1 89 ? 6.299 14.767 -15.765 1.00 94.38 89 VAL A CA 1
ATOM 700 C C . VAL A 1 89 ? 7.277 13.980 -16.640 1.00 94.38 89 VAL A C 1
ATOM 702 O O . VAL A 1 89 ? 8.346 14.477 -16.989 1.00 94.38 89 VAL A O 1
ATOM 705 N N . LEU A 1 90 ? 6.885 12.777 -17.072 1.00 94.50 90 LEU A N 1
ATOM 706 C CA . LEU A 1 90 ? 7.702 11.973 -17.987 1.00 94.50 90 LEU A CA 1
ATOM 707 C C . LEU A 1 90 ? 7.878 12.654 -19.348 1.00 94.50 90 LEU A C 1
ATOM 709 O O . LEU A 1 90 ? 8.961 12.631 -19.921 1.00 94.50 90 LEU A O 1
ATOM 713 N N . THR A 1 91 ? 6.822 13.289 -19.861 1.00 95.81 91 THR A N 1
ATOM 714 C CA . THR A 1 91 ? 6.857 13.977 -21.159 1.00 95.81 91 THR A CA 1
ATOM 715 C C . THR A 1 91 ? 7.770 15.201 -21.111 1.00 95.81 91 THR A C 1
ATOM 717 O O . THR A 1 91 ? 8.547 15.409 -22.037 1.00 95.81 91 THR A O 1
ATOM 720 N N . THR A 1 92 ? 7.725 15.996 -20.037 1.00 95.75 92 THR A N 1
ATOM 721 C CA . THR A 1 92 ? 8.621 17.149 -19.869 1.00 95.75 92 THR A CA 1
ATOM 722 C C . THR A 1 92 ? 10.079 16.718 -19.764 1.00 95.75 92 THR A C 1
ATOM 724 O O . THR A 1 92 ? 10.921 17.290 -20.453 1.00 95.75 92 THR A O 1
ATOM 727 N N . ALA A 1 93 ? 10.363 15.666 -18.988 1.00 94.94 93 ALA A N 1
ATOM 728 C CA . ALA A 1 93 ? 11.708 15.105 -18.881 1.00 94.94 93 ALA A CA 1
ATOM 729 C C . ALA A 1 93 ? 12.200 14.554 -20.229 1.00 94.94 93 ALA A C 1
ATOM 731 O O . ALA A 1 93 ? 13.327 14.818 -20.635 1.00 94.94 93 ALA A O 1
ATOM 732 N N . ALA A 1 94 ? 11.337 13.848 -20.969 1.00 95.50 94 ALA A N 1
ATOM 733 C CA . ALA A 1 94 ? 11.668 13.332 -22.293 1.00 95.50 94 ALA A CA 1
ATOM 734 C C . ALA A 1 94 ? 11.980 14.460 -23.281 1.00 95.50 94 ALA A C 1
ATOM 736 O O . ALA A 1 94 ? 12.963 14.372 -24.006 1.00 95.50 94 ALA A O 1
ATOM 737 N N . ILE A 1 95 ? 11.187 15.536 -23.300 1.00 96.19 95 ILE A N 1
ATOM 738 C CA . ILE A 1 95 ? 11.469 16.705 -24.144 1.00 96.19 95 ILE A CA 1
ATOM 739 C C . ILE A 1 95 ? 12.830 17.302 -23.784 1.00 96.19 95 ILE A C 1
ATOM 741 O O . ILE A 1 95 ? 13.591 17.638 -24.681 1.00 96.19 95 ILE A O 1
ATOM 745 N N . GLU A 1 96 ? 13.147 17.439 -22.497 1.00 96.00 96 GLU A N 1
ATOM 746 C CA . GLU A 1 96 ? 14.421 17.999 -22.048 1.00 96.00 96 GLU A CA 1
ATOM 747 C C . GLU A 1 96 ? 15.622 17.135 -22.451 1.00 96.00 96 GLU A C 1
ATOM 749 O O . GLU A 1 96 ? 16.560 17.653 -23.054 1.00 96.00 96 GLU A O 1
ATOM 754 N N . VAL A 1 97 ? 15.561 15.823 -22.208 1.00 93.75 97 VAL A N 1
ATOM 755 C CA . VAL A 1 97 ? 16.618 14.872 -22.589 1.00 93.75 97 VAL A CA 1
ATOM 756 C C . VAL A 1 97 ? 16.779 14.806 -24.109 1.00 93.75 97 VAL A C 1
ATOM 758 O O . VAL A 1 97 ? 17.896 14.842 -24.623 1.00 93.75 97 VAL A O 1
ATOM 761 N N . ASN A 1 98 ? 15.668 14.790 -24.846 1.00 94.75 98 ASN A N 1
ATOM 762 C CA . ASN A 1 98 ? 15.672 14.666 -26.302 1.00 94.75 98 ASN A CA 1
ATOM 763 C C . ASN A 1 98 ? 16.048 15.970 -27.031 1.00 94.75 98 ASN A C 1
ATOM 765 O O . ASN A 1 98 ? 16.150 15.962 -28.257 1.00 94.75 98 ASN A O 1
ATOM 769 N N . LYS A 1 99 ? 16.276 17.088 -26.321 1.00 95.50 99 LYS A N 1
ATOM 770 C CA . LYS A 1 99 ? 16.873 18.299 -26.920 1.00 95.50 99 LYS A CA 1
ATOM 771 C C . LYS A 1 99 ? 18.321 18.075 -27.335 1.00 95.50 99 LYS A C 1
ATOM 773 O O . LYS A 1 99 ? 18.798 18.754 -28.242 1.00 95.50 99 LYS A O 1
ATOM 778 N N . MET A 1 100 ? 19.033 17.172 -26.660 1.00 91.81 100 MET A N 1
ATOM 779 C CA . MET A 1 100 ? 20.410 16.864 -27.017 1.00 91.81 100 MET A C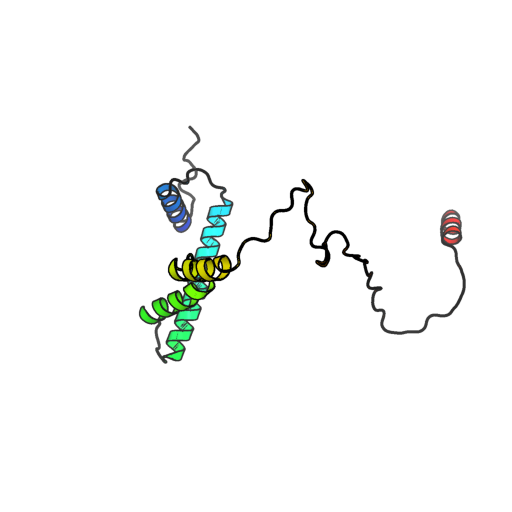A 1
ATOM 780 C C . MET A 1 100 ? 20.420 15.930 -28.233 1.00 91.81 100 MET A C 1
ATOM 782 O O . MET A 1 100 ? 19.883 14.823 -28.150 1.00 91.81 100 MET A O 1
ATOM 786 N N . PRO A 1 101 ? 21.015 16.344 -29.367 1.00 90.44 101 PRO A N 1
ATOM 787 C CA . PRO A 1 101 ? 21.125 15.469 -30.522 1.00 90.44 101 PRO A CA 1
ATOM 788 C C . PRO A 1 101 ? 21.990 14.257 -30.177 1.00 90.44 101 PRO A C 1
ATOM 790 O O . PRO A 1 101 ? 22.907 14.329 -29.353 1.00 90.44 101 PRO A O 1
ATOM 793 N N . LEU A 1 102 ? 21.710 13.137 -30.841 1.00 87.88 102 LEU A N 1
ATOM 794 C CA . LEU A 1 102 ? 22.477 11.914 -30.647 1.00 87.88 102 LEU A CA 1
ATOM 795 C C . LEU A 1 102 ? 23.964 12.149 -30.971 1.00 87.88 102 LEU A C 1
ATOM 797 O O . LEU A 1 102 ? 24.280 12.843 -31.944 1.00 87.88 102 LEU A O 1
ATOM 801 N N . PRO A 1 103 ? 24.893 11.547 -30.207 1.00 86.56 103 PRO A N 1
ATOM 802 C CA . PRO A 1 103 ? 26.305 11.572 -30.553 1.00 86.56 103 PRO A CA 1
ATOM 803 C C . PRO A 1 103 ? 26.533 11.002 -31.963 1.00 86.56 103 PRO A C 1
ATOM 805 O O . PRO A 1 103 ? 25.900 10.009 -32.329 1.00 86.56 103 PRO A O 1
ATOM 808 N N . PRO A 1 104 ? 27.461 11.566 -32.753 1.00 84.69 104 PRO A N 1
ATOM 809 C CA . PRO A 1 104 ? 27.706 11.111 -34.115 1.00 84.69 104 PRO A CA 1
ATOM 810 C C . PRO A 1 104 ? 28.108 9.628 -34.152 1.00 84.69 104 PRO A C 1
ATOM 812 O O . PRO A 1 104 ? 29.054 9.190 -33.477 1.00 84.69 104 PRO A O 1
ATOM 815 N N . GLN A 1 105 ? 27.389 8.858 -34.971 1.00 76.19 105 GLN A N 1
ATOM 816 C CA . GLN A 1 10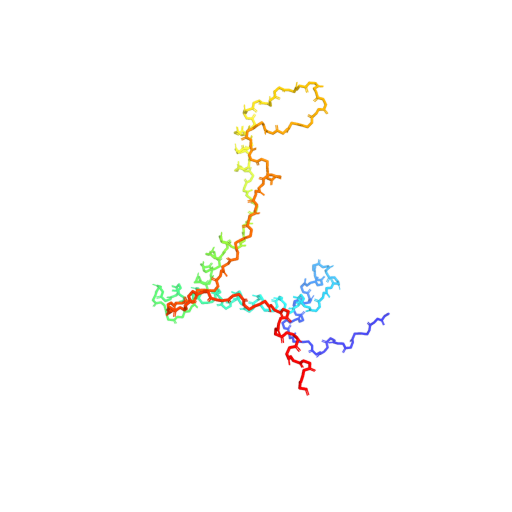5 ? 27.631 7.435 -35.194 1.00 76.19 105 GLN A CA 1
ATOM 817 C C . GLN A 1 105 ? 28.959 7.262 -35.950 1.00 76.19 105 GLN A C 1
ATOM 819 O O . GLN A 1 105 ? 29.130 7.794 -37.043 1.00 76.19 105 GLN A O 1
ATOM 824 N N . ARG A 1 106 ? 29.929 6.533 -35.378 1.00 68.31 106 ARG A N 1
ATOM 825 C CA . ARG A 1 106 ? 31.165 6.151 -36.094 1.00 68.31 106 ARG A CA 1
ATOM 826 C C . ARG A 1 106 ? 30.985 4.746 -36.666 1.00 68.31 106 ARG A C 1
ATOM 828 O O . ARG A 1 106 ? 30.498 3.875 -35.959 1.00 68.31 106 ARG A O 1
ATOM 835 N N . HIS A 1 107 ? 31.440 4.513 -37.896 1.00 71.69 107 HIS A N 1
ATOM 836 C CA . HIS A 1 107 ? 31.335 3.229 -38.614 1.00 71.69 107 HIS A CA 1
ATOM 837 C C . HIS A 1 107 ? 32.180 2.079 -38.030 1.00 71.69 107 HIS A C 1
ATOM 839 O O . HIS A 1 107 ? 32.231 0.998 -38.607 1.00 71.69 107 HIS A O 1
ATOM 845 N N . ALA A 1 108 ? 32.863 2.291 -36.903 1.00 68.38 108 ALA A N 1
ATOM 846 C CA . ALA A 1 108 ? 33.604 1.233 -36.235 1.00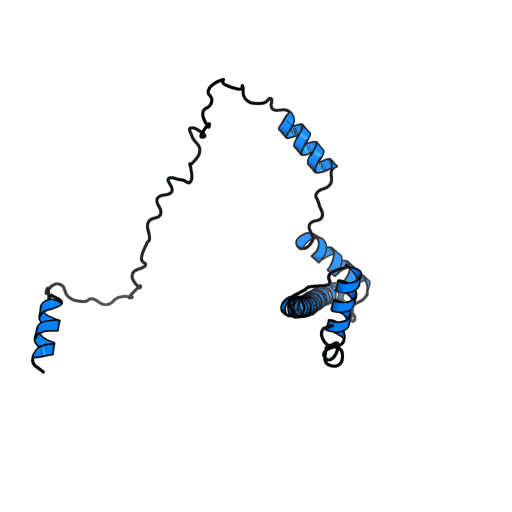 68.38 108 ALA A CA 1
ATOM 847 C C . ALA A 1 108 ? 32.614 0.317 -35.505 1.00 68.38 108 ALA A C 1
ATOM 849 O O . ALA A 1 108 ? 31.959 0.741 -34.556 1.00 68.38 108 ALA A O 1
ATOM 850 N N . SER A 1 109 ? 32.541 -0.945 -35.920 1.00 62.97 109 SER A N 1
ATOM 851 C CA . SER A 1 109 ? 31.732 -2.021 -35.330 1.00 62.97 109 SER A CA 1
ATOM 852 C C . SER A 1 109 ? 32.217 -2.474 -33.939 1.00 62.97 109 SER A C 1
ATOM 854 O O . SER A 1 109 ? 32.087 -3.641 -33.580 1.00 62.97 109 SER A O 1
ATOM 856 N N . GLN A 1 110 ? 32.820 -1.576 -33.157 1.00 73.56 110 GLN A N 1
ATOM 857 C CA . GLN A 1 110 ? 33.406 -1.866 -31.850 1.00 73.56 110 GLN A CA 1
ATOM 858 C C . GLN A 1 110 ? 32.548 -1.280 -30.725 1.00 73.56 110 GLN A C 1
ATOM 860 O O . GLN A 1 110 ? 32.046 -0.158 -30.823 1.00 73.56 110 GLN A O 1
ATOM 865 N N . LEU A 1 111 ? 32.423 -2.032 -29.629 1.00 74.31 111 LEU A N 1
ATOM 866 C CA . LEU A 1 111 ? 31.768 -1.583 -28.404 1.00 74.31 111 LEU A CA 1
ATOM 867 C C . LEU A 1 111 ? 32.548 -0.401 -27.807 1.00 74.31 111 LEU A C 1
ATOM 869 O O . LEU A 1 111 ? 33.718 -0.540 -27.450 1.00 74.31 111 LEU A O 1
ATOM 873 N N . ARG A 1 112 ? 31.909 0.767 -27.679 1.00 71.44 112 ARG A N 1
ATOM 874 C CA . ARG A 1 112 ? 32.525 1.916 -27.006 1.00 71.44 112 ARG A CA 1
ATOM 875 C C . ARG A 1 112 ? 32.454 1.736 -25.498 1.00 71.44 112 ARG A C 1
ATOM 877 O O . ARG A 1 112 ? 31.386 1.833 -24.905 1.00 71.44 112 ARG A O 1
ATOM 884 N N . ILE A 1 113 ? 33.613 1.544 -24.888 1.00 72.38 113 ILE A N 1
ATOM 885 C CA . ILE A 1 113 ? 33.796 1.738 -23.453 1.00 72.38 113 ILE A CA 1
ATOM 886 C C . ILE A 1 113 ? 34.055 3.233 -23.246 1.00 72.38 113 ILE A C 1
ATOM 888 O O . ILE A 1 113 ? 34.823 3.837 -23.998 1.00 72.38 113 ILE A O 1
ATOM 892 N N . SER A 1 114 ? 33.399 3.853 -22.265 1.00 70.88 114 SER A N 1
ATOM 893 C CA . SER A 1 114 ? 33.715 5.230 -21.875 1.00 70.88 114 SER A CA 1
ATOM 894 C C . SER A 1 114 ? 35.208 5.328 -21.555 1.00 70.88 114 SER A C 1
ATOM 896 O O . SER A 1 114 ? 35.688 4.611 -20.681 1.00 70.88 114 SER A O 1
ATOM 898 N N . HIS A 1 115 ? 35.940 6.200 -22.255 1.00 68.50 115 HIS A N 1
ATOM 899 C CA . HIS A 1 115 ? 37.395 6.330 -22.092 1.00 68.50 115 HIS A CA 1
ATOM 900 C C . HIS A 1 115 ? 37.816 6.770 -20.678 1.00 68.50 115 HIS A C 1
ATOM 902 O O . HIS A 1 115 ? 38.958 6.521 -20.307 1.00 68.50 115 HIS A O 1
ATOM 908 N N . ASP A 1 116 ? 36.901 7.375 -19.908 1.00 62.66 116 ASP A N 1
ATOM 909 C CA . ASP A 1 116 ? 37.196 8.011 -18.614 1.00 62.66 116 ASP A CA 1
ATOM 910 C C . ASP A 1 116 ? 36.181 7.670 -17.495 1.00 62.66 116 ASP A C 1
ATOM 912 O O . ASP A 1 116 ? 36.134 8.317 -16.454 1.00 62.66 116 ASP A O 1
ATOM 916 N N . SER A 1 117 ? 35.334 6.649 -17.693 1.00 62.38 117 SER A N 1
ATOM 917 C CA . SER A 1 117 ? 34.456 6.136 -16.623 1.00 62.38 117 SER A CA 1
ATOM 918 C C . SER A 1 117 ? 35.188 5.060 -15.815 1.00 62.38 117 SER A C 1
ATOM 920 O O . SER A 1 117 ? 35.911 4.262 -16.426 1.00 62.38 117 SER A O 1
ATOM 922 N N . PRO A 1 118 ? 34.990 4.950 -14.482 1.00 61.47 118 PRO A N 1
ATOM 923 C CA . PRO A 1 118 ? 35.448 3.789 -13.735 1.00 61.47 118 PRO A CA 1
ATOM 924 C C . PRO A 1 118 ? 34.753 2.545 -14.293 1.00 61.47 118 PRO A C 1
ATOM 926 O O . PRO A 1 118 ? 33.608 2.240 -13.972 1.00 61.47 118 PRO A O 1
ATOM 929 N N . ASN A 1 119 ? 35.447 1.804 -15.153 1.00 62.66 119 ASN A N 1
ATOM 930 C CA . ASN A 1 119 ? 35.005 0.475 -15.521 1.00 62.66 119 ASN A CA 1
ATOM 931 C C . ASN A 1 119 ? 35.068 -0.382 -14.247 1.00 62.66 119 ASN A C 1
ATOM 933 O O . ASN A 1 119 ? 36.165 -0.693 -13.771 1.00 62.66 119 ASN A O 1
ATOM 937 N N . SER A 1 120 ? 33.905 -0.754 -13.696 1.00 63.34 120 SER A N 1
ATOM 938 C CA . SER A 1 120 ? 33.756 -1.536 -12.453 1.00 63.34 120 SER A CA 1
ATOM 939 C C . SER A 1 120 ? 34.541 -2.855 -12.457 1.00 63.34 120 SER A C 1
ATOM 941 O O . SER A 1 120 ? 34.753 -3.469 -11.417 1.00 63.34 120 SER A O 1
ATOM 943 N N . VAL A 1 121 ? 35.027 -3.266 -13.629 1.00 65.38 121 VAL A N 1
ATOM 944 C CA . VAL A 1 121 ? 35.895 -4.423 -13.869 1.00 65.38 121 VAL A CA 1
ATOM 945 C C . VAL A 1 121 ? 37.281 -4.289 -13.203 1.00 65.38 121 VAL A C 1
ATOM 947 O O . VAL A 1 121 ? 37.964 -5.293 -13.027 1.00 65.38 121 VAL A O 1
ATOM 950 N N . LYS A 1 122 ? 37.720 -3.086 -12.792 1.00 64.06 122 LYS A N 1
ATOM 951 C CA . LYS A 1 122 ? 39.029 -2.858 -12.132 1.00 64.06 122 LYS A CA 1
ATOM 952 C C . LYS A 1 122 ? 38.944 -2.424 -10.661 1.00 64.06 122 LYS A C 1
ATOM 954 O O . LYS A 1 122 ? 39.886 -1.811 -10.152 1.00 64.06 122 LYS A O 1
ATOM 959 N N . THR A 1 123 ? 37.869 -2.737 -9.941 1.00 65.69 123 THR A N 1
ATOM 960 C CA . THR A 1 123 ? 37.829 -2.451 -8.497 1.00 65.69 123 THR A CA 1
ATOM 961 C C . THR A 1 123 ? 38.771 -3.401 -7.747 1.00 65.69 123 THR A C 1
ATOM 963 O O . THR A 1 123 ? 38.557 -4.609 -7.700 1.00 65.69 123 THR A O 1
ATOM 966 N N . LYS A 1 124 ? 39.851 -2.867 -7.161 1.00 72.06 124 LYS A N 1
ATOM 967 C CA . LYS A 1 124 ? 40.808 -3.635 -6.346 1.00 72.06 124 LYS A CA 1
ATOM 968 C C . LYS A 1 124 ? 40.258 -3.825 -4.927 1.00 72.06 124 LYS A C 1
ATOM 970 O O . LYS A 1 124 ? 40.592 -3.052 -4.032 1.00 72.06 124 LYS A O 1
ATOM 975 N N . TYR A 1 125 ? 39.428 -4.841 -4.704 1.00 77.19 125 TYR A N 1
ATOM 976 C CA . TYR A 1 125 ? 39.022 -5.223 -3.347 1.00 77.19 125 TYR A CA 1
ATOM 977 C C . TYR A 1 125 ? 40.207 -5.876 -2.614 1.00 77.19 125 TYR A C 1
ATOM 979 O O . TYR A 1 125 ? 40.779 -6.850 -3.098 1.00 77.19 125 TYR A O 1
ATOM 987 N N . ARG A 1 126 ? 40.597 -5.343 -1.449 1.00 79.06 126 ARG A N 1
ATOM 988 C CA . ARG A 1 126 ? 41.592 -5.960 -0.555 1.00 79.06 126 ARG A CA 1
ATOM 989 C C . ARG A 1 126 ? 40.903 -6.327 0.749 1.00 79.06 126 ARG A C 1
ATOM 991 O O . ARG A 1 126 ? 40.515 -5.433 1.498 1.00 79.06 126 ARG A O 1
ATOM 998 N N . LEU A 1 127 ? 40.780 -7.625 1.014 1.00 78.44 127 LEU A N 1
ATOM 999 C CA . LEU A 1 127 ? 40.251 -8.131 2.275 1.00 78.44 127 LEU A CA 1
ATOM 1000 C C . LEU A 1 127 ? 41.138 -7.630 3.424 1.00 78.44 127 LEU A C 1
ATOM 1002 O O . LEU A 1 127 ? 42.344 -7.885 3.453 1.00 78.44 127 LEU A O 1
ATOM 1006 N N . ARG A 1 128 ? 40.551 -6.859 4.338 1.00 75.06 128 ARG A N 1
ATOM 1007 C CA . ARG A 1 128 ? 41.177 -6.475 5.602 1.00 75.06 128 ARG A CA 1
ATOM 1008 C C . ARG A 1 128 ? 40.675 -7.468 6.639 1.00 75.06 128 ARG A C 1
ATOM 1010 O O . ARG A 1 128 ? 39.489 -7.474 6.936 1.00 75.06 128 ARG A O 1
ATOM 1017 N N . TYR A 1 12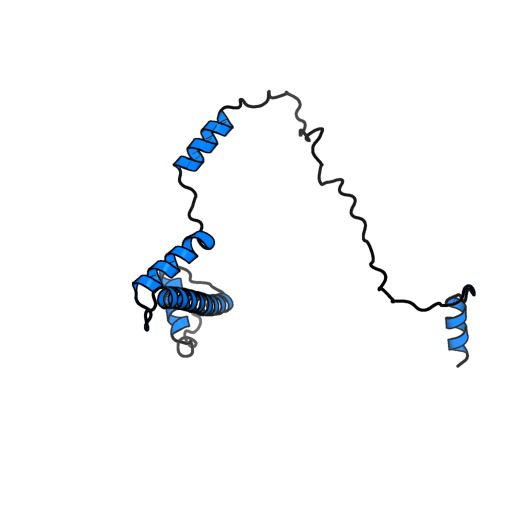9 ? 41.563 -8.306 7.159 1.00 77.50 129 TYR A N 1
ATOM 1018 C CA . TYR A 1 129 ? 41.279 -8.994 8.410 1.00 77.50 129 TYR A CA 1
ATOM 1019 C C . TYR A 1 129 ? 41.457 -7.967 9.525 1.00 77.50 129 TYR A C 1
ATOM 1021 O O . TYR A 1 129 ? 42.547 -7.411 9.676 1.00 77.50 129 TYR A O 1
ATOM 1029 N N . GLU A 1 130 ? 40.394 -7.680 10.270 1.00 63.06 130 GLU A N 1
ATOM 1030 C CA . GLU A 1 130 ? 40.555 -7.076 11.586 1.00 63.06 130 GLU A CA 1
ATOM 1031 C C . GLU A 1 130 ? 41.208 -8.138 12.465 1.00 63.06 130 GLU A C 1
ATOM 1033 O O . GLU A 1 130 ? 40.606 -9.154 12.806 1.00 63.06 130 GLU A O 1
ATOM 1038 N N . SER A 1 131 ? 42.489 -7.951 12.772 1.00 60.56 131 SER A N 1
ATOM 1039 C CA . SER A 1 131 ? 43.087 -8.644 13.905 1.00 60.56 131 SER A CA 1
ATOM 1040 C C . SER A 1 131 ? 42.277 -8.258 15.146 1.00 60.56 131 SER A C 1
ATOM 1042 O O . SER A 1 131 ? 42.046 -7.058 15.331 1.00 60.56 131 SER A O 1
ATOM 1044 N N . PRO A 1 132 ? 41.838 -9.225 15.969 1.00 54.12 132 PRO A N 1
ATOM 1045 C CA . PRO A 1 132 ? 41.062 -8.930 17.162 1.00 54.12 132 PRO A CA 1
ATOM 1046 C C . PRO A 1 132 ? 41.816 -7.900 18.000 1.00 54.12 132 PRO A C 1
ATOM 1048 O O . PRO A 1 132 ? 43.009 -8.048 18.274 1.00 54.12 132 PRO A O 1
ATOM 1051 N N . VAL A 1 133 ? 41.119 -6.823 18.353 1.00 49.81 133 VAL A N 1
ATOM 1052 C CA . VAL A 1 133 ? 41.624 -5.800 19.263 1.00 49.81 133 VAL A CA 1
ATOM 1053 C C . VAL A 1 133 ? 41.806 -6.462 20.629 1.00 49.81 133 VAL A C 1
ATOM 1055 O O . VAL A 1 133 ? 40.868 -6.561 21.411 1.00 49.81 133 VAL A O 1
ATOM 1058 N N . CYS A 1 134 ? 43.016 -6.937 20.917 1.00 40.03 134 CYS A N 1
ATOM 1059 C CA . CYS A 1 134 ? 43.452 -7.172 22.286 1.00 40.03 134 CYS A CA 1
ATOM 1060 C C . CYS A 1 134 ? 43.968 -5.840 22.827 1.00 40.03 134 CYS A C 1
ATOM 1062 O O . CYS A 1 134 ? 45.057 -5.382 22.478 1.00 40.03 134 CYS A O 1
ATOM 1064 N N . SER A 1 135 ? 43.151 -5.192 23.653 1.00 37.19 135 SER A N 1
ATOM 1065 C CA . SER A 1 135 ? 43.590 -4.095 24.506 1.00 37.19 135 SER A CA 1
ATOM 1066 C C . SER A 1 135 ? 44.736 -4.574 25.401 1.00 37.19 135 SER A C 1
ATOM 1068 O O . SER A 1 135 ? 44.566 -5.539 26.138 1.00 37.19 135 SER A O 1
ATOM 1070 N N . GLY A 1 136 ? 45.873 -3.887 25.260 1.00 40.97 136 GLY A N 1
ATOM 1071 C CA . GLY A 1 136 ? 47.094 -3.882 26.067 1.00 40.97 136 GLY A CA 1
ATOM 1072 C C . GLY A 1 136 ? 47.290 -4.946 27.144 1.00 40.97 136 GLY A C 1
ATOM 1073 O O . GLY A 1 136 ? 46.618 -4.913 28.161 1.00 40.97 136 GLY A O 1
ATOM 1074 N N . GLU A 1 137 ? 48.344 -5.747 26.982 1.00 36.41 137 GLU A N 1
ATOM 1075 C CA . GLU A 1 137 ? 49.464 -5.807 27.931 1.00 36.41 137 GLU A CA 1
ATOM 1076 C C . GLU A 1 137 ? 50.671 -6.497 27.267 1.00 36.41 137 GLU A C 1
ATOM 1078 O O . GLU A 1 137 ? 50.530 -7.368 26.409 1.00 36.41 137 GLU A O 1
ATOM 1083 N N . ASN A 1 138 ? 51.868 -6.003 27.584 1.00 48.50 138 ASN A N 1
ATOM 1084 C CA . ASN A 1 138 ? 53.145 -6.372 26.969 1.00 48.50 138 ASN A CA 1
ATOM 1085 C C . ASN A 1 138 ? 53.400 -7.888 26.990 1.00 48.50 138 ASN A C 1
ATOM 1087 O O . ASN A 1 138 ? 53.396 -8.482 28.064 1.00 48.50 138 ASN A O 1
ATOM 1091 N N . MET A 1 139 ? 53.756 -8.484 25.844 1.00 41.25 139 MET A N 1
ATOM 1092 C CA . MET A 1 139 ? 54.347 -9.828 25.802 1.00 41.25 139 MET A CA 1
ATOM 1093 C C . MET A 1 139 ? 55.731 -9.815 25.137 1.00 41.25 139 MET A C 1
ATOM 1095 O O . MET A 1 139 ? 55.956 -9.036 24.204 1.00 41.25 139 MET A O 1
ATOM 1099 N N . PRO A 1 140 ? 56.685 -10.618 25.647 1.00 42.81 140 PRO A N 1
ATOM 1100 C CA . PRO A 1 140 ? 58.108 -10.425 25.408 1.00 42.81 140 PRO A CA 1
ATOM 1101 C C . PRO A 1 140 ? 58.528 -10.910 24.022 1.00 42.81 140 PRO A C 1
ATOM 1103 O O . PRO A 1 140 ? 57.947 -11.831 23.451 1.00 42.81 140 PRO A O 1
ATOM 1106 N N . LYS A 1 141 ? 59.580 -10.275 23.507 1.00 46.66 141 LYS A N 1
ATOM 1107 C CA . LYS A 1 141 ? 60.226 -10.611 22.241 1.00 46.66 141 LYS A CA 1
ATOM 1108 C C . LYS A 1 141 ? 60.916 -11.980 22.316 1.00 46.66 141 LYS A C 1
ATOM 1110 O O . LYS A 1 141 ? 61.566 -12.290 23.307 1.00 46.66 141 LYS A O 1
ATOM 1115 N N . ASP A 1 142 ? 60.816 -12.698 21.200 1.00 44.59 142 ASP A N 1
ATOM 1116 C CA . ASP A 1 142 ? 61.712 -13.750 20.711 1.00 44.59 142 ASP A CA 1
ATOM 1117 C C . ASP A 1 142 ? 61.840 -15.057 21.519 1.00 44.59 142 ASP A C 1
ATOM 1119 O O . ASP A 1 142 ? 62.705 -15.206 22.373 1.00 44.59 142 ASP A O 1
ATOM 1123 N N . ASN A 1 143 ? 61.127 -16.097 21.074 1.00 50.16 143 ASN A N 1
ATOM 1124 C CA . ASN A 1 143 ? 61.767 -17.351 20.664 1.00 50.16 143 ASN A CA 1
ATOM 1125 C C . ASN A 1 143 ? 60.894 -18.103 19.643 1.00 50.16 143 ASN A C 1
ATOM 1127 O O . ASN A 1 143 ? 59.681 -18.242 19.772 1.00 50.16 143 ASN A O 1
ATOM 1131 N N . LYS A 1 144 ? 61.517 -18.539 18.548 1.00 50.91 144 LYS A N 1
ATOM 1132 C CA . LYS A 1 144 ? 60.854 -19.293 17.482 1.00 50.91 144 LYS A CA 1
ATOM 1133 C C . LYS A 1 144 ? 60.666 -20.740 17.936 1.00 50.91 144 LYS A C 1
ATOM 1135 O O . LYS A 1 144 ? 61.522 -21.565 17.643 1.00 50.91 144 LYS A O 1
ATOM 1140 N N . THR A 1 145 ? 59.554 -21.056 18.588 1.00 59.78 145 THR A N 1
ATOM 1141 C CA . THR A 1 145 ? 59.109 -22.452 18.706 1.00 59.78 145 THR A CA 1
ATOM 1142 C C . THR A 1 145 ? 58.321 -22.788 17.450 1.00 59.78 145 THR A C 1
ATOM 1144 O O . THR A 1 145 ? 57.224 -22.280 17.217 1.00 59.78 145 THR A O 1
ATOM 1147 N N . THR A 1 146 ? 58.920 -23.593 16.579 1.00 70.00 146 THR A N 1
ATOM 1148 C CA . THR A 1 146 ? 58.272 -24.005 15.330 1.00 70.00 146 THR A CA 1
ATOM 1149 C C . THR A 1 146 ? 57.245 -25.086 15.656 1.00 70.00 146 THR A C 1
ATOM 1151 O O . THR A 1 146 ? 57.549 -26.012 16.399 1.00 70.00 146 THR A O 1
ATOM 1154 N N . ALA A 1 147 ? 56.043 -25.019 15.072 1.00 62.28 147 ALA A N 1
ATOM 1155 C CA . ALA A 1 147 ? 54.946 -25.971 15.318 1.00 62.28 147 ALA A CA 1
ATOM 1156 C C . ALA A 1 147 ? 55.337 -27.459 15.144 1.00 62.28 147 ALA A C 1
ATOM 1158 O O . ALA A 1 147 ? 54.701 -28.346 15.710 1.00 62.28 147 ALA A O 1
ATOM 1159 N N . ALA A 1 148 ? 56.411 -27.730 14.398 1.00 65.38 148 ALA A N 1
ATOM 1160 C CA . ALA A 1 148 ? 57.011 -29.052 14.264 1.00 65.38 148 ALA A CA 1
ATOM 1161 C C . ALA A 1 148 ? 57.546 -29.621 15.595 1.00 65.38 148 ALA A C 1
ATOM 1163 O O . ALA A 1 148 ? 57.388 -30.814 15.838 1.00 65.38 148 ALA A O 1
ATOM 1164 N N . GLU A 1 149 ? 58.118 -28.791 16.475 1.00 67.81 149 GLU A N 1
ATOM 1165 C CA . GLU A 1 149 ? 58.601 -29.230 17.795 1.00 67.81 149 GLU A CA 1
ATOM 1166 C C . GLU A 1 149 ? 57.439 -29.589 18.727 1.00 67.81 149 GLU A C 1
ATOM 1168 O O . GLU A 1 149 ? 57.492 -30.602 19.419 1.00 67.81 149 GLU A O 1
ATOM 1173 N N . MET A 1 150 ? 56.337 -28.833 18.676 1.00 64.25 150 MET A N 1
ATOM 1174 C CA . MET A 1 150 ? 55.142 -29.120 19.482 1.00 64.25 150 MET A CA 1
ATOM 1175 C C . MET A 1 150 ? 54.476 -30.455 19.105 1.00 64.25 150 MET A C 1
ATOM 1177 O O . MET A 1 150 ? 53.973 -31.175 19.969 1.00 64.25 150 MET A O 1
ATOM 1181 N N . LEU A 1 151 ? 54.484 -30.805 17.815 1.00 69.81 151 LEU A N 1
ATOM 1182 C CA . L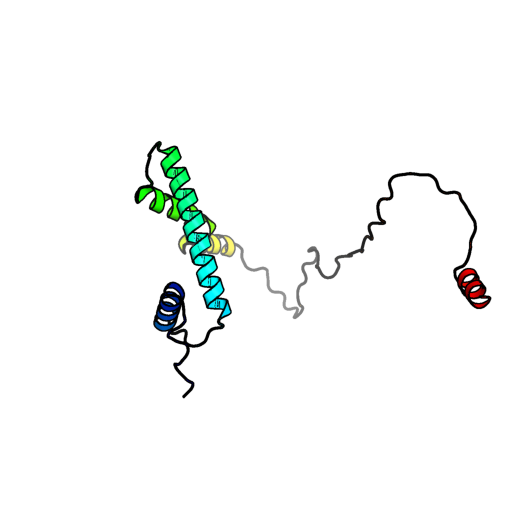EU A 1 151 ? 53.923 -32.063 17.310 1.00 69.81 151 LEU A CA 1
ATOM 1183 C C . LEU A 1 151 ? 54.812 -33.280 17.591 1.00 69.81 151 LEU A C 1
ATOM 1185 O O . LEU A 1 151 ? 54.295 -34.392 17.709 1.00 69.81 151 LEU A O 1
ATOM 1189 N N . ALA A 1 152 ? 56.130 -33.088 17.683 1.00 72.19 152 ALA A N 1
ATOM 1190 C CA . ALA A 1 152 ? 57.059 -34.159 18.026 1.00 72.19 152 ALA A CA 1
ATOM 1191 C C . ALA A 1 152 ? 56.934 -34.561 19.504 1.00 72.19 152 ALA A C 1
ATOM 1193 O O . ALA A 1 152 ? 56.953 -35.751 19.816 1.00 72.19 152 ALA A O 1
ATOM 1194 N N . GLU A 1 153 ? 56.717 -33.590 20.394 1.00 66.94 153 GLU A N 1
ATOM 1195 C CA . GLU A 1 153 ? 56.650 -33.847 21.835 1.00 66.94 153 GLU A CA 1
ATOM 1196 C C . GLU A 1 153 ? 55.341 -34.526 22.270 1.00 66.94 153 GLU A C 1
ATOM 1198 O O . GLU A 1 153 ? 55.333 -35.333 23.195 1.00 66.94 153 GLU A O 1
ATOM 1203 N N . SER A 1 154 ? 54.248 -34.326 21.525 1.00 68.69 154 SER A N 1
ATOM 1204 C CA . SER A 1 154 ? 52.975 -35.030 21.769 1.00 68.69 154 SER A CA 1
ATOM 1205 C C . SER A 1 154 ? 53.003 -36.526 21.423 1.00 68.69 154 SER A C 1
ATOM 1207 O O . SER A 1 154 ? 52.053 -37.230 21.740 1.00 68.69 154 SER A O 1
ATOM 1209 N N . ARG A 1 155 ? 54.055 -37.030 20.760 1.00 65.88 155 ARG A N 1
ATOM 1210 C CA . ARG A 1 155 ? 54.211 -38.468 20.452 1.00 65.88 155 ARG A CA 1
ATOM 1211 C C . ARG A 1 155 ? 55.028 -39.232 21.497 1.00 65.88 155 ARG A C 1
ATOM 1213 O O . ARG A 1 155 ? 55.261 -40.425 21.316 1.00 65.88 155 ARG A O 1
ATOM 1220 N N . ARG A 1 156 ? 55.519 -38.549 22.537 1.00 64.44 156 ARG A N 1
ATOM 1221 C CA . ARG A 1 156 ? 56.270 -39.150 23.654 1.00 64.44 156 ARG A CA 1
ATOM 1222 C C . ARG A 1 156 ? 55.428 -39.409 24.908 1.00 64.44 156 ARG A C 1
ATOM 1224 O O . ARG A 1 156 ? 55.969 -39.942 25.874 1.00 64.44 156 ARG A O 1
ATOM 1231 N N . LEU A 1 157 ? 54.141 -39.074 24.873 1.00 52.41 157 LEU A N 1
ATOM 1232 C CA . LEU A 1 157 ? 53.117 -39.513 25.827 1.00 52.41 157 LEU A CA 1
ATOM 1233 C C . LEU A 1 157 ? 52.244 -40.582 25.165 1.00 52.41 157 LEU A C 1
ATOM 1235 O O . LEU A 1 157 ? 51.821 -41.503 25.893 1.00 52.41 157 LEU A O 1
#

Organism: Acyrthosiphon pisum (NCBI:txid7029)

InterPro domains:
  IPR003162 Transcription initiation factor TAFII31 [PF02291] (8-127)
  IPR003162 Transcription initiation factor TAFII31 [cd07979] (11-104)
  IPR009072 Histone-fold [G3DSA:1.10.20.10] (11-77)
  IPR009072 Histone-fold [SSF47113] (12-76)
  IPR051431 Transcription initiation factor TFIID subunit 9/TAF9 [PTHR48068] (7-136)

Sequence (157 aa):
MESTEGKNNMPKDSQIIVSMMEDLGIVEYDQQVLNHFLEFNYRYTTQLLEDAKALSNSAKKKNVDADDVKLAIQMVQDGVFPGPPPRKVLTTAAIEVNKMPLPPQRHASQLRISHDSPNSVKTKYRLRYESPVCSGENMPKDNKTTAAEMLAESRRL

pLDDT: mean 79.77, std 18.2, range [35.81, 96.81]

Radius of gyration: 32.96 Å; Cα contacts (8 Å, |Δi|>4): 39; chains: 1; bounding box: 75×58×66 Å

Secondary structure (DSSP, 8-state):
-----STTSS-HHHHHHHHHHHHTT-----HHHHHHHHHHHHHHHHHHHHHHHHHHHHTT-SS--HHHHHHHHHHHHHHH--PPPPHHHHHHHHHHHTTSPPPPPPS--S----TTS--GGG------------------------HHHHHHHTT--

Nearest PDB structures (foldseek):
  6f3t-assembly4_L  TM=8.253E-01  e=6.491E-09  Homo sapiens
  7kts-assembly1_E  TM=8.245E-01  e=7.426E-09  Homo sapiens
  7enc-assembly1_DI  TM=8.181E-01  e=1.361E-08  Homo sapiens
  7enc-assembly1_Di  TM=8.065E-01  e=5.226E-08  Homo sapiens
  7egg-assembly1_F  TM=4.601E-01  e=5.189E-03  Homo sapiens

Solvent-accessible surface area (backbone atoms only — not comparable to full-atom values): 10409 Å² total; per-residue (Å²): 137,82,80,86,78,64,74,86,78,62,57,70,71,57,53,52,52,50,53,53,35,50,76,71,68,52,86,81,80,60,73,66,56,58,54,49,51,52,51,47,52,51,54,52,54,51,51,43,51,54,47,11,43,53,49,20,51,73,71,70,44,94,64,72,50,75,66,31,44,52,51,30,51,55,64,50,40,76,74,76,56,80,66,83,76,57,67,68,62,56,49,53,50,47,54,59,62,64,67,56,75,79,78,86,85,68,92,64,96,63,88,83,68,68,94,84,57,88,60,78,90,69,69,82,83,73,92,75,79,79,72,79,87,75,81,82,78,94,77,84,85,85,78,91,79,56,72,68,60,63,61,56,60,68,72,78,115

Foldseek 3Di:
DDDPPPVPPDDPVLVVVVVVCVVVVNPDDDPVVSVVVVVCVVVVVVVLVVQLVVQCVVVVHPDRDPVSSVVSVVVVCVPPPDDDPDPVVVVVVCVVVPVDDDDDDDPPPDDDDPPPDPPVVPDDDDDDDDDPDDDDDDDDDDDDPDVVVVVVVVVVD